Protein AF-A0A2J7PLN7-F1 (afdb_monomer)

Organism: NCBI:txid105785

Foldseek 3Di:
DDDDDDDDDDDDDPPPPPDPPDPDQFKKKKKWKADPVGTDDIDIDGRPDDPDPVVVVVVVVVVCVVVVNPPHIDIDIDID

Solvent-accessible surface area (backbone atoms only — not comparable to full-atom values): 5368 Å² total; per-residue (Å²): 143,81,89,84,82,86,90,87,80,84,85,79,71,86,68,81,74,75,74,78,83,73,85,60,88,74,39,35,39,36,43,36,32,28,44,99,92,40,82,75,48,73,47,79,42,60,52,90,65,80,88,43,72,69,57,54,50,53,53,51,52,53,48,37,67,73,55,73,66,69,87,76,53,54,76,46,80,47,78,89

InterPro domains:
  IPR001888 Transposase, type 1 [PF01359] (2-67)
  IPR036397 Ribonuclease H superfamily [G3DSA:3.30.420.10] (1-80)

Nearest PDB structures (foldseek):
  3v6k-assembly2_J  TM=3.567E-01  e=6.906E+00  Saccharolobus solfataricus P2
  6b43-assembly1_8  TM=3.541E-01  e=5.040E+00  Human gammaherpesvirus 8
  6ppd-assembly1_5  TM=3.256E-01  e=9.464E+00  Human herpesvirus 8 strain GK18

Secondary structure (DSSP, 8-state):
---------S--------------TTPPEEEEEEETTEEEEEEEEPTT----HHHHHHHHHHHHHHHTT---PEEEEEE-

Mean predicted aligned error: 13.97 Å

Sequence (80 aa):
MKMQSSEWGTASPPQPKKSRLVRSKDKVMLLAFFDIDGLVHHEFIPPGQTVTGHFYMQVLQRLRNATGGRDSGFCIMIMH

Structure (mmCIF, N/CA/C/O backbone):
data_AF-A0A2J7PLN7-F1
#
_entry.id   AF-A0A2J7PLN7-F1
#
loop_
_atom_site.group_PDB
_atom_site.id
_atom_site.type_symbol
_atom_site.label_atom_id
_atom_site.label_alt_id
_atom_site.label_comp_id
_atom_site.label_asym_id
_atom_site.label_entity_id
_atom_site.label_seq_id
_atom_site.pdbx_PDB_ins_code
_atom_site.Cartn_x
_atom_site.Cartn_y
_atom_site.Cartn_z
_atom_site.occupancy
_atom_site.B_iso_or_equiv
_atom_site.auth_seq_id
_atom_site.auth_comp_id
_atom_site.auth_asym_id
_atom_site.auth_atom_id
_atom_site.pdbx_PDB_model_num
ATOM 1 N N . MET A 1 1 ? -33.422 3.057 -25.282 1.00 40.81 1 MET A N 1
ATOM 2 C CA . MET A 1 1 ? -32.373 4.052 -24.967 1.00 40.81 1 MET A CA 1
ATOM 3 C C . MET A 1 1 ? -33.044 5.338 -24.520 1.00 40.81 1 MET A C 1
ATOM 5 O O . MET A 1 1 ? -33.727 5.956 -25.324 1.00 40.81 1 MET A O 1
ATOM 9 N N . LYS A 1 2 ? -32.917 5.712 -23.245 1.00 39.44 2 LYS A N 1
ATOM 10 C CA . LYS A 1 2 ? -33.336 7.030 -22.757 1.00 39.44 2 LYS A CA 1
ATOM 11 C C . LYS A 1 2 ? -32.343 7.470 -21.688 1.00 39.44 2 LYS A C 1
ATOM 13 O O . LYS A 1 2 ? -32.373 6.993 -20.562 1.00 39.44 2 LYS A O 1
ATOM 18 N N . M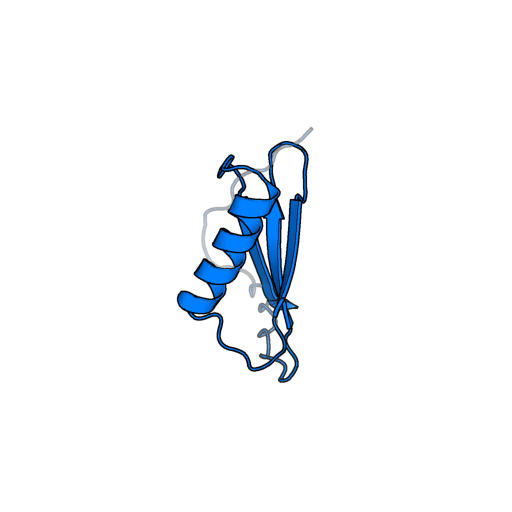ET A 1 3 ? -31.412 8.313 -22.114 1.00 52.91 3 MET A N 1
ATOM 19 C CA . MET A 1 3 ? -30.496 9.040 -21.250 1.00 52.91 3 MET A CA 1
ATOM 20 C C . MET A 1 3 ? -31.301 10.164 -20.596 1.00 52.91 3 MET A C 1
ATOM 22 O O . MET A 1 3 ? -31.792 11.050 -21.292 1.00 52.91 3 MET A O 1
ATOM 26 N N . GLN A 1 4 ? -31.491 10.100 -19.280 1.00 51.34 4 GLN A N 1
ATOM 27 C CA . GLN A 1 4 ? -32.012 11.217 -18.493 1.00 51.34 4 GLN A CA 1
ATOM 28 C C . GLN A 1 4 ? -30.898 11.682 -17.567 1.00 51.34 4 GLN A C 1
ATOM 30 O O . GLN A 1 4 ? -30.689 11.159 -16.478 1.00 51.34 4 GLN A O 1
ATOM 35 N N . SER A 1 5 ? -30.128 12.628 -18.094 1.00 63.78 5 SER A N 1
ATOM 36 C CA . SER A 1 5 ? -29.250 13.490 -17.321 1.00 63.78 5 SER A CA 1
ATOM 37 C C . SER A 1 5 ? -30.014 14.762 -16.956 1.00 63.78 5 SER A C 1
ATOM 39 O O . SER A 1 5 ? -30.715 15.314 -17.803 1.00 63.78 5 SER A O 1
ATOM 41 N N . SER A 1 6 ? -29.741 15.236 -15.737 1.00 59.56 6 SER A N 1
ATOM 42 C CA . SER A 1 6 ? -30.017 16.554 -15.149 1.00 59.56 6 SER A CA 1
ATOM 43 C C . SER A 1 6 ? -31.319 16.707 -14.366 1.00 59.56 6 SER A C 1
ATOM 45 O O . SER A 1 6 ? -32.379 16.948 -14.929 1.00 59.56 6 SER A O 1
ATOM 47 N N . GLU A 1 7 ? -31.175 16.739 -13.041 1.00 57.38 7 GLU A N 1
ATOM 48 C CA . GLU A 1 7 ? -32.049 17.527 -12.175 1.00 57.38 7 GLU A CA 1
ATOM 49 C C . GLU A 1 7 ? -31.187 18.559 -11.434 1.00 57.38 7 GLU A C 1
ATOM 51 O O . GLU A 1 7 ? -30.485 18.248 -10.473 1.00 57.38 7 GLU A O 1
ATOM 56 N N . TRP A 1 8 ? -31.211 19.800 -11.922 1.00 52.16 8 TRP A N 1
ATOM 57 C CA . TRP A 1 8 ? -30.797 20.983 -11.170 1.00 52.16 8 TRP A CA 1
ATOM 58 C C . TRP A 1 8 ? -32.069 21.777 -10.856 1.00 52.16 8 TRP A C 1
ATOM 60 O O . TRP A 1 8 ? -32.663 22.343 -11.770 1.00 52.16 8 TRP A O 1
ATOM 70 N N . GLY A 1 9 ? -32.495 21.821 -9.586 1.00 51.88 9 GLY A N 1
ATOM 71 C CA . GLY A 1 9 ? -33.589 22.705 -9.158 1.00 51.88 9 GLY A CA 1
ATOM 72 C C . GLY A 1 9 ? -34.366 22.271 -7.909 1.00 51.88 9 GLY A C 1
ATOM 73 O O . GLY A 1 9 ? -35.302 21.498 -8.011 1.00 51.88 9 GLY A O 1
ATOM 74 N N . THR A 1 10 ? -33.980 22.853 -6.768 1.00 51.44 10 TH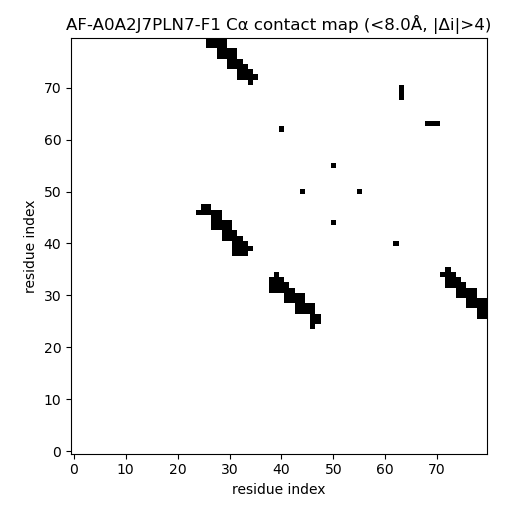R A N 1
ATOM 75 C CA . THR A 1 10 ? -34.794 23.306 -5.612 1.00 51.44 10 THR A CA 1
ATOM 76 C C . THR A 1 10 ? -35.747 22.336 -4.875 1.00 51.44 10 THR A C 1
ATOM 78 O O . THR A 1 10 ? -36.693 21.800 -5.431 1.00 51.44 10 THR A O 1
ATOM 81 N N . ALA A 1 11 ? -35.549 22.268 -3.545 1.00 54.25 11 ALA A N 1
ATOM 82 C CA . ALA A 1 11 ? -36.314 21.537 -2.517 1.00 54.25 11 ALA A CA 1
ATOM 83 C C . ALA A 1 11 ? -36.203 19.999 -2.574 1.00 54.25 11 ALA A C 1
ATOM 85 O O . ALA A 1 11 ? -37.140 19.280 -2.903 1.00 54.25 11 ALA A O 1
ATOM 86 N N . SER A 1 12 ? -35.021 19.497 -2.200 1.00 60.94 12 SER A N 1
ATOM 87 C CA . SER A 1 12 ? -34.716 18.063 -2.145 1.00 60.94 12 SER A CA 1
ATOM 88 C C . SER A 1 12 ? -35.665 17.292 -1.202 1.00 60.94 12 SER A C 1
ATOM 90 O O . SER A 1 12 ? -35.818 17.709 -0.049 1.00 60.94 12 SER A O 1
ATOM 92 N N . PRO A 1 1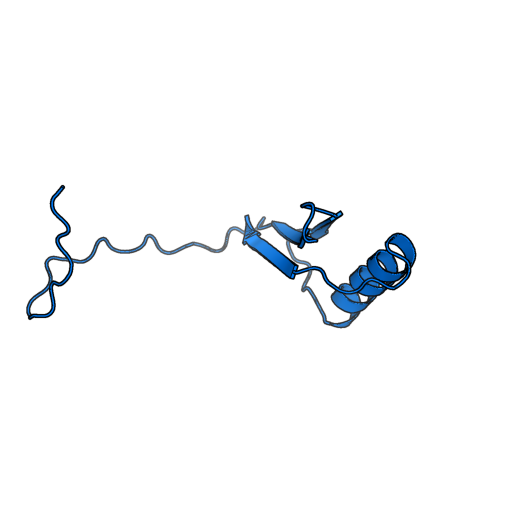3 ? -36.201 16.116 -1.600 1.00 65.94 13 PRO A N 1
ATOM 93 C CA . PRO A 1 13 ? -36.695 15.108 -0.652 1.00 65.94 13 PRO A CA 1
ATOM 94 C C . PRO A 1 13 ? -35.579 14.746 0.346 1.00 65.94 13 PRO A C 1
ATOM 96 O O . PRO A 1 13 ? -34.404 14.945 0.004 1.00 65.94 13 PRO A O 1
ATOM 99 N N . PRO A 1 14 ? -35.886 14.262 1.574 1.00 63.25 14 PRO A N 1
ATOM 100 C CA . PRO A 1 14 ? -34.862 13.996 2.579 1.00 63.25 14 PRO A CA 1
ATOM 101 C C . PRO A 1 14 ? -33.821 13.064 1.971 1.00 63.25 14 PRO A C 1
ATOM 103 O O . PRO A 1 14 ? -34.108 11.901 1.685 1.00 63.25 14 PRO A O 1
ATOM 106 N N . GLN A 1 15 ? -32.627 13.607 1.716 1.00 68.31 15 GLN A N 1
ATOM 107 C CA . GLN A 1 15 ? -31.533 12.834 1.153 1.00 68.31 15 GLN A CA 1
ATOM 108 C C . GLN A 1 15 ? -31.357 11.589 2.025 1.00 68.31 15 GLN A C 1
ATOM 110 O O . GLN A 1 15 ? -31.388 11.724 3.256 1.00 68.31 15 GLN A O 1
ATOM 115 N N . PRO A 1 16 ? -31.175 10.393 1.434 1.00 66.44 16 PRO A N 1
ATOM 116 C CA . PRO A 1 16 ? -30.865 9.205 2.206 1.00 66.44 16 PRO A CA 1
ATOM 117 C C . PRO A 1 16 ? -29.673 9.541 3.094 1.00 66.44 16 PRO A C 1
ATOM 119 O O . PRO A 1 16 ? -28.575 9.854 2.625 1.00 66.44 16 PRO A O 1
ATOM 122 N N . LYS A 1 17 ? -29.945 9.591 4.398 1.00 68.81 17 LYS A N 1
ATOM 123 C CA . LYS A 1 17 ? -28.985 10.019 5.402 1.00 68.81 17 LYS A CA 1
ATOM 124 C C . LYS A 1 17 ? -27.871 8.990 5.353 1.00 68.81 17 LYS A C 1
ATOM 126 O O . LYS A 1 17 ? -28.076 7.861 5.792 1.00 68.81 17 LYS A O 1
ATOM 131 N N . LYS A 1 18 ? -26.727 9.354 4.759 1.00 68.75 18 LYS A N 1
ATOM 132 C CA . LYS A 1 18 ? -25.540 8.495 4.735 1.00 68.75 18 LYS A CA 1
ATOM 133 C C . LYS A 1 18 ? -25.348 7.984 6.156 1.00 68.75 18 LYS A C 1
ATOM 135 O O . LYS A 1 18 ? -25.210 8.788 7.083 1.00 68.75 18 LYS A O 1
ATOM 140 N N . SER A 1 19 ? -25.425 6.668 6.339 1.00 65.06 19 SER A N 1
ATOM 141 C CA . SER A 1 19 ? -25.16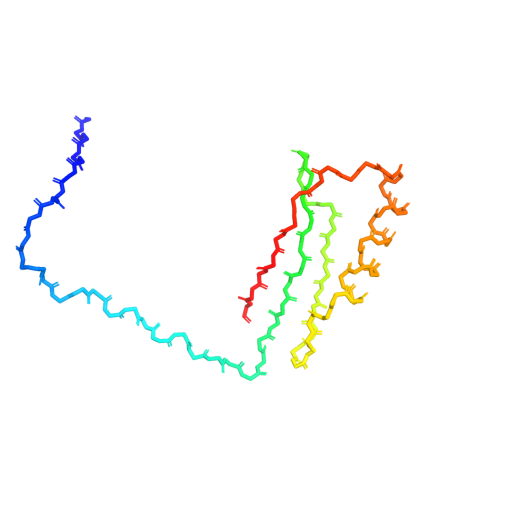3 6.056 7.634 1.00 65.06 19 SER A CA 1
ATOM 142 C C . SER A 1 19 ? -23.800 6.554 8.086 1.00 65.06 19 SER A C 1
ATOM 144 O O . SER A 1 19 ? -22.822 6.458 7.339 1.00 65.06 19 SER A O 1
ATOM 146 N N . ARG A 1 20 ? -23.738 7.151 9.276 1.00 72.25 20 ARG A N 1
ATOM 147 C CA . ARG A 1 20 ? -22.475 7.629 9.830 1.00 72.25 20 ARG A CA 1
ATOM 148 C C . ARG A 1 20 ? -21.539 6.429 9.920 1.00 72.25 20 ARG A C 1
ATOM 150 O O . ARG A 1 20 ? -21.806 5.525 10.705 1.00 72.25 20 ARG A O 1
ATOM 157 N N . LEU A 1 21 ? -20.469 6.421 9.123 1.00 68.69 21 LEU A N 1
ATOM 158 C CA . LEU A 1 21 ? -19.425 5.408 9.221 1.00 68.69 21 LEU A CA 1
ATOM 159 C C . LEU A 1 21 ? -18.779 5.553 10.600 1.00 68.69 21 LEU A C 1
ATOM 161 O O . LEU A 1 21 ? -17.972 6.455 10.834 1.00 68.69 21 LEU A O 1
ATOM 165 N N . VAL A 1 22 ? -19.191 4.707 11.539 1.00 64.06 22 VAL A N 1
ATOM 166 C CA . VAL A 1 22 ? -18.557 4.629 12.851 1.00 64.06 22 VAL A CA 1
ATOM 167 C C . VAL A 1 22 ? -17.164 4.047 12.630 1.00 64.06 22 VAL A C 1
ATOM 169 O O . VAL A 1 22 ? -16.985 3.073 11.899 1.00 64.06 22 VAL A O 1
ATOM 172 N N . ARG A 1 23 ? -16.145 4.689 13.204 1.00 60.12 23 ARG A N 1
ATOM 173 C CA . ARG A 1 23 ? -14.792 4.136 13.198 1.00 60.12 23 ARG A CA 1
ATOM 174 C C . ARG A 1 23 ? -14.785 2.930 14.138 1.00 60.12 23 ARG A C 1
ATOM 176 O O . ARG A 1 23 ? -14.752 3.112 15.349 1.00 60.12 23 ARG A O 1
ATOM 183 N N . SER A 1 24 ? -14.890 1.724 13.583 1.00 65.38 24 SER A N 1
ATOM 184 C CA . SER A 1 24 ? -14.677 0.478 14.323 1.00 65.38 24 SER A CA 1
ATOM 185 C C . SER A 1 24 ? -13.260 0.460 14.903 1.00 65.38 24 SER A C 1
ATOM 187 O O . SER A 1 24 ? -12.329 0.978 14.284 1.00 65.38 24 SER A O 1
ATOM 189 N N . LYS A 1 25 ? -13.101 -0.107 16.101 1.00 65.12 25 LYS A N 1
ATOM 190 C CA . LYS A 1 25 ? -11.816 -0.162 16.818 1.00 65.12 25 LYS A CA 1
ATOM 191 C C . LYS A 1 25 ? -10.788 -1.065 16.112 1.00 65.12 25 LYS A C 1
ATOM 193 O O . LYS A 1 25 ? -9.593 -0.872 16.288 1.00 65.12 25 LYS A O 1
ATOM 198 N N . ASP A 1 26 ? -11.270 -1.951 15.243 1.00 69.88 26 ASP A N 1
ATOM 199 C CA . ASP A 1 26 ? -10.509 -3.003 14.561 1.00 69.88 26 ASP A CA 1
ATOM 200 C C . ASP A 1 26 ? -10.377 -2.762 13.048 1.00 69.88 26 ASP A C 1
ATOM 202 O O . ASP A 1 26 ? -10.309 -3.706 12.264 1.00 69.88 26 ASP A O 1
ATOM 206 N N . LYS A 1 27 ? -10.389 -1.496 12.609 1.00 73.50 27 LYS A N 1
ATOM 207 C CA . LYS A 1 27 ? -10.224 -1.178 11.184 1.00 73.50 27 LYS A CA 1
ATOM 208 C C . LYS A 1 27 ? -8.832 -1.556 10.694 1.00 73.50 27 LYS A C 1
ATOM 210 O O . LYS A 1 27 ? -7.838 -1.048 11.215 1.00 73.50 27 LYS A O 1
ATOM 215 N N . VAL A 1 28 ? -8.781 -2.389 9.660 1.00 81.50 28 VAL A N 1
ATOM 216 C CA . VAL A 1 28 ? -7.539 -2.780 8.983 1.00 81.50 28 VAL A CA 1
ATOM 217 C C . VAL A 1 28 ? -7.366 -1.892 7.755 1.00 81.50 28 VAL A C 1
ATOM 219 O O . VAL A 1 28 ? -8.319 -1.640 7.013 1.00 81.50 28 VAL A O 1
ATOM 222 N N . MET A 1 29 ? -6.147 -1.403 7.537 1.00 86.00 29 MET A N 1
ATOM 223 C CA . MET A 1 29 ? -5.792 -0.685 6.315 1.00 86.00 29 MET A CA 1
ATOM 224 C C . MET A 1 29 ? -5.087 -1.645 5.358 1.00 86.00 29 MET A C 1
ATOM 226 O O . MET A 1 29 ? -4.127 -2.302 5.738 1.00 86.00 29 MET A O 1
ATOM 230 N N . LEU A 1 30 ? -5.543 -1.717 4.115 1.00 87.62 30 LEU A N 1
ATOM 231 C CA . LEU A 1 30 ? -4.869 -2.432 3.039 1.00 87.62 30 LEU A CA 1
ATOM 232 C C . LEU A 1 30 ? -4.179 -1.418 2.134 1.00 87.62 30 LEU A C 1
ATOM 234 O O . LEU A 1 30 ? -4.833 -0.539 1.567 1.00 87.62 30 LEU A O 1
ATOM 238 N N . LEU A 1 31 ? -2.869 -1.566 1.985 1.00 87.50 31 LEU A N 1
ATOM 239 C CA . LEU A 1 31 ? -2.074 -0.841 1.010 1.00 87.50 31 LEU A CA 1
ATOM 240 C C . LEU A 1 31 ? -1.892 -1.728 -0.220 1.00 87.50 31 LEU A C 1
ATOM 242 O O . LEU A 1 31 ? -1.315 -2.801 -0.094 1.00 87.50 31 LEU A O 1
ATOM 246 N N . ALA A 1 32 ? -2.383 -1.315 -1.386 1.00 86.94 32 ALA A N 1
ATOM 247 C CA . ALA A 1 32 ? -2.332 -2.105 -2.616 1.00 86.94 32 ALA A CA 1
ATOM 248 C C . ALA A 1 32 ? -1.711 -1.307 -3.771 1.00 86.94 32 ALA A C 1
ATOM 250 O O . ALA A 1 32 ? -2.116 -0.176 -4.030 1.00 86.94 32 ALA A O 1
ATOM 251 N N . PHE A 1 33 ? -0.758 -1.905 -4.485 1.00 85.81 33 PHE A N 1
ATOM 252 C CA . PHE A 1 33 ? -0.085 -1.336 -5.652 1.00 85.81 33 PHE A CA 1
ATOM 253 C C . PHE A 1 33 ? -0.514 -2.068 -6.915 1.00 85.81 33 PHE A C 1
ATOM 255 O O . PHE A 1 33 ? -0.376 -3.289 -6.998 1.00 85.81 33 PHE A O 1
ATOM 262 N N . PHE A 1 34 ? -0.983 -1.314 -7.903 1.00 81.56 34 PHE A N 1
ATOM 263 C CA . PHE A 1 34 ? -1.416 -1.825 -9.198 1.00 81.56 34 PHE A CA 1
ATOM 264 C C . PHE A 1 34 ? -0.510 -1.293 -10.302 1.00 81.56 34 PHE A C 1
ATOM 266 O O . PHE A 1 34 ? -0.255 -0.095 -10.341 1.00 81.56 34 PHE A O 1
ATOM 273 N N . ASP A 1 35 ? -0.065 -2.157 -11.200 1.00 81.25 35 ASP A N 1
ATOM 274 C CA . ASP A 1 35 ? 0.555 -1.784 -12.472 1.00 81.25 35 ASP A CA 1
ATOM 275 C C . ASP A 1 35 ? -0.478 -1.940 -13.608 1.00 81.25 35 ASP A C 1
ATOM 277 O O . ASP A 1 35 ? -1.641 -2.270 -13.343 1.00 81.25 35 ASP A O 1
ATOM 281 N N . ILE A 1 36 ? -0.098 -1.688 -14.864 1.00 80.31 36 ILE A N 1
ATOM 282 C CA . ILE A 1 36 ? -1.016 -1.798 -16.009 1.00 80.31 36 ILE A CA 1
ATOM 283 C C . ILE A 1 36 ? -1.571 -3.221 -16.165 1.00 80.31 36 ILE A C 1
ATOM 285 O O . ILE A 1 36 ? -2.707 -3.394 -16.604 1.00 80.31 36 ILE A O 1
ATOM 289 N N . ASP A 1 37 ? -0.801 -4.217 -15.725 1.00 82.00 37 ASP A N 1
ATOM 290 C CA . ASP A 1 37 ? -1.166 -5.634 -15.775 1.00 82.00 37 ASP A CA 1
ATOM 291 C C . ASP A 1 37 ? -2.001 -6.103 -14.563 1.00 82.00 37 ASP A C 1
ATOM 293 O O . ASP A 1 37 ? -2.527 -7.217 -14.572 1.00 82.00 37 ASP A O 1
ATOM 297 N N . GLY A 1 38 ? -2.157 -5.278 -13.516 1.00 82.06 38 GLY A N 1
ATOM 298 C CA . GLY A 1 38 ? -2.972 -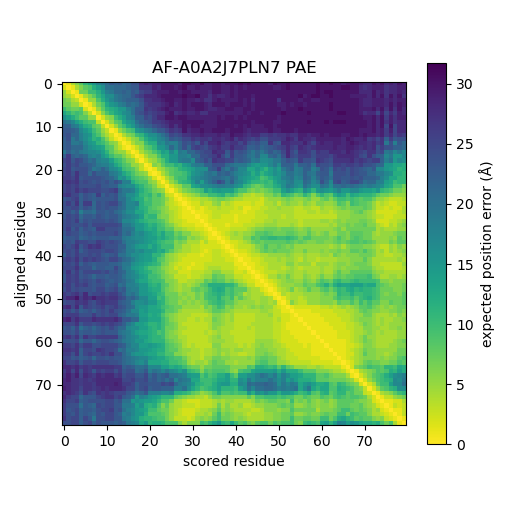5.600 -12.336 1.00 82.06 38 GLY A CA 1
ATOM 299 C C . GLY A 1 38 ? -2.265 -5.418 -10.988 1.00 82.06 38 GLY A C 1
ATOM 300 O O . GLY A 1 38 ? -1.337 -4.629 -10.855 1.00 82.06 38 GLY A O 1
ATOM 301 N N . LEU A 1 39 ? -2.744 -6.112 -9.946 1.00 84.75 39 LEU A N 1
ATOM 302 C CA . LEU A 1 39 ? -2.231 -5.989 -8.573 1.00 84.75 39 LEU A CA 1
ATOM 303 C C . LEU A 1 39 ? -0.820 -6.587 -8.455 1.00 84.75 39 LEU A C 1
ATOM 305 O O . LEU A 1 39 ? -0.649 -7.799 -8.558 1.00 84.75 39 LEU A O 1
ATOM 309 N N . VAL A 1 40 ? 0.172 -5.748 -8.168 1.00 83.00 40 VAL A N 1
ATOM 310 C CA . VAL A 1 40 ? 1.583 -6.142 -8.023 1.00 83.00 40 VAL A CA 1
ATOM 311 C C . VAL A 1 40 ? 1.933 -6.472 -6.579 1.00 83.00 40 VAL A C 1
ATOM 313 O O . VAL A 1 40 ? 2.645 -7.436 -6.307 1.00 83.00 40 VAL A O 1
ATOM 316 N N . HIS A 1 41 ? 1.457 -5.666 -5.632 1.00 83.19 41 HIS A N 1
ATOM 317 C CA . HIS A 1 41 ? 1.843 -5.801 -4.232 1.00 83.19 41 HIS A CA 1
ATOM 318 C C . HIS A 1 41 ? 0.708 -5.377 -3.312 1.00 83.19 41 HIS A C 1
ATOM 320 O O . HIS A 1 41 ? -0.018 -4.434 -3.617 1.00 83.19 41 HIS A O 1
ATOM 326 N N . HIS A 1 42 ? 0.564 -6.053 -2.176 1.00 85.88 42 HIS A N 1
ATOM 327 C CA . HIS A 1 42 ? -0.371 -5.643 -1.143 1.00 85.88 42 HIS A CA 1
ATOM 328 C C . HIS A 1 42 ? 0.204 -5.896 0.251 1.00 85.88 42 HIS A C 1
ATOM 330 O O . HIS A 1 42 ? 0.848 -6.918 0.482 1.00 85.88 42 HIS A O 1
ATOM 336 N N . GLU A 1 43 ? -0.045 -4.976 1.178 1.00 86.00 43 GLU A N 1
ATOM 337 C CA . GLU A 1 43 ? 0.388 -5.081 2.569 1.00 86.00 43 GLU A CA 1
ATOM 338 C C . GLU A 1 43 ? -0.770 -4.706 3.505 1.00 86.00 43 GLU A C 1
ATOM 340 O O . GLU A 1 43 ? -1.427 -3.675 3.331 1.00 86.00 43 GLU A O 1
ATOM 345 N N . PHE A 1 44 ? -1.041 -5.565 4.491 1.00 86.06 44 PHE A N 1
ATOM 346 C CA . PHE A 1 44 ? -2.044 -5.311 5.522 1.00 86.06 44 PHE A CA 1
ATOM 347 C C . PHE A 1 44 ? -1.402 -4.569 6.687 1.00 86.06 44 PHE A C 1
ATOM 349 O O . PHE A 1 44 ? -0.472 -5.061 7.323 1.00 86.06 44 PHE A O 1
ATOM 356 N N . ILE A 1 45 ? -1.938 -3.397 6.988 1.00 84.31 45 ILE A N 1
ATOM 357 C CA . ILE A 1 45 ? -1.529 -2.579 8.116 1.00 84.31 45 ILE A CA 1
ATOM 358 C C . ILE A 1 45 ? -2.445 -2.920 9.298 1.00 84.31 45 ILE A C 1
ATOM 360 O O . ILE A 1 45 ? -3.667 -2.731 9.203 1.00 84.31 45 ILE A O 1
ATOM 364 N N . PRO A 1 46 ? -1.884 -3.424 10.409 1.00 82.69 46 PRO A N 1
ATOM 365 C CA . PRO A 1 46 ? -2.658 -3.803 11.577 1.00 82.69 46 PRO A CA 1
ATOM 366 C C . PRO A 1 46 ? -3.422 -2.611 12.179 1.00 82.69 46 PRO A C 1
ATOM 368 O O . PRO A 1 46 ? -2.976 -1.458 12.097 1.00 82.69 46 PRO A O 1
ATOM 371 N N . PRO A 1 47 ? -4.574 -2.878 12.820 1.00 77.62 47 PRO A N 1
ATOM 372 C CA . PRO A 1 47 ? -5.393 -1.843 13.432 1.00 77.62 47 PRO A CA 1
ATOM 373 C C . PRO A 1 47 ? -4.609 -1.123 14.534 1.00 77.62 47 PRO A C 1
ATOM 375 O O . PRO A 1 47 ? -3.928 -1.742 15.350 1.00 77.62 47 PRO A O 1
ATOM 378 N N . GLY A 1 48 ? -4.702 0.206 14.556 1.00 76.25 48 GLY A N 1
ATOM 379 C CA . GLY A 1 48 ? -4.003 1.048 15.534 1.00 76.25 48 GLY A CA 1
ATOM 380 C C . GLY A 1 48 ? -2.588 1.472 15.133 1.00 76.25 48 GLY A C 1
ATOM 38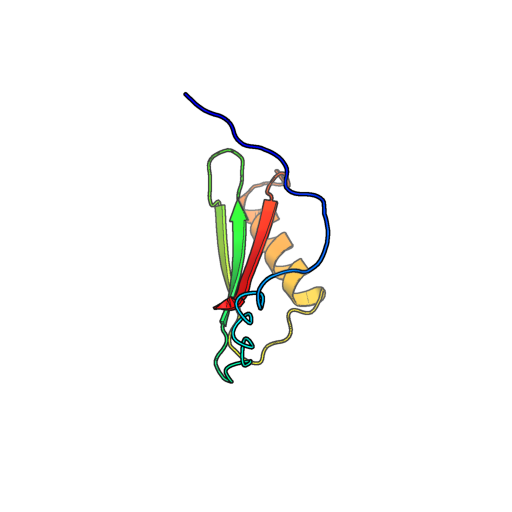1 O O . GLY A 1 48 ? -1.987 2.274 15.847 1.00 76.25 48 GLY A O 1
ATOM 382 N N . GLN A 1 49 ? -2.068 1.014 13.988 1.00 74.94 49 GLN A N 1
ATOM 383 C CA . GLN A 1 49 ? -0.822 1.537 13.431 1.00 74.94 49 GLN A CA 1
ATOM 384 C C . GLN A 1 49 ? -1.095 2.752 12.534 1.00 74.94 49 GLN A C 1
ATOM 386 O O . GLN A 1 49 ? -1.873 2.692 11.581 1.00 74.94 49 GLN A O 1
ATOM 391 N N . THR A 1 50 ? -0.435 3.873 12.822 1.00 74.88 50 THR A N 1
ATOM 392 C CA . THR A 1 50 ? -0.451 5.044 11.940 1.00 74.88 50 THR A CA 1
ATOM 393 C C . THR A 1 50 ? 0.479 4.790 10.758 1.00 74.88 50 THR A C 1
ATOM 395 O O . THR A 1 50 ? 1.669 4.535 10.951 1.00 74.88 50 THR A O 1
ATOM 398 N N . VAL A 1 51 ? -0.044 4.897 9.534 1.00 75.06 51 VAL A N 1
ATOM 399 C CA . VAL A 1 51 ? 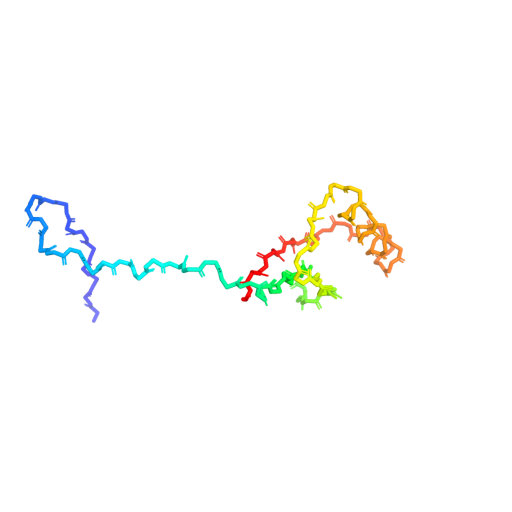0.769 4.891 8.308 1.00 75.06 51 VAL A CA 1
ATOM 400 C C . VAL A 1 51 ? 1.562 6.194 8.256 1.00 75.06 51 VAL A C 1
ATOM 402 O O . VAL A 1 51 ? 1.123 7.206 7.716 1.00 75.06 51 VAL A O 1
ATOM 405 N N . THR A 1 52 ? 2.724 6.192 8.895 1.00 83.50 52 THR A N 1
ATOM 406 C CA . THR A 1 52 ? 3.678 7.302 8.846 1.00 83.50 52 THR A CA 1
ATOM 407 C C . THR A 1 52 ? 4.429 7.269 7.515 1.00 83.50 52 THR A C 1
ATOM 409 O O . THR A 1 52 ? 4.630 6.200 6.938 1.00 83.50 52 THR A O 1
ATOM 412 N N . GLY A 1 53 ? 4.927 8.418 7.046 1.00 82.62 53 GLY A N 1
ATOM 413 C CA . GLY A 1 53 ? 5.726 8.491 5.815 1.00 82.62 53 GLY A CA 1
ATOM 414 C C . GLY A 1 53 ? 6.894 7.496 5.781 1.00 82.62 53 GLY A C 1
ATOM 415 O O . GLY A 1 53 ? 7.156 6.900 4.747 1.00 82.62 53 GLY A O 1
ATOM 416 N N . HIS A 1 54 ? 7.534 7.225 6.923 1.00 85.62 54 HIS A N 1
ATOM 417 C CA . HIS A 1 54 ? 8.605 6.228 7.022 1.00 85.62 54 HIS A CA 1
ATOM 418 C C . HIS A 1 54 ? 8.142 4.798 6.692 1.00 85.62 54 HIS A C 1
ATOM 420 O O . HIS A 1 54 ? 8.847 4.069 6.003 1.00 85.62 54 HIS A O 1
ATOM 426 N N . PHE A 1 55 ? 6.943 4.411 7.138 1.00 83.81 55 PHE A N 1
ATOM 427 C CA . PHE A 1 55 ? 6.355 3.113 6.804 1.00 83.81 55 PHE A CA 1
ATOM 428 C C . PHE A 1 55 ? 6.092 3.021 5.298 1.00 83.81 55 PHE A C 1
ATOM 430 O O . PHE A 1 55 ? 6.509 2.068 4.648 1.00 83.81 55 PHE A O 1
ATOM 437 N N . TYR A 1 56 ? 5.498 4.068 4.720 1.00 82.06 56 TYR A N 1
ATOM 438 C CA . TYR A 1 56 ? 5.246 4.130 3.281 1.00 82.06 56 TYR A CA 1
ATOM 439 C C . TYR A 1 56 ? 6.542 4.037 2.456 1.00 82.06 56 TYR A C 1
ATOM 441 O O . TYR A 1 56 ? 6.608 3.286 1.487 1.00 82.06 56 TYR A O 1
ATOM 449 N N . MET A 1 57 ? 7.610 4.719 2.885 1.00 85.38 57 MET A N 1
ATOM 450 C CA . MET A 1 57 ? 8.929 4.640 2.245 1.00 85.38 57 MET A CA 1
ATOM 451 C C . MET A 1 57 ? 9.520 3.227 2.288 1.00 85.38 57 MET A C 1
ATOM 453 O O . MET A 1 57 ? 10.100 2.784 1.299 1.00 85.38 57 MET A O 1
ATOM 457 N N . GLN A 1 58 ? 9.365 2.503 3.400 1.00 86.94 58 GLN A N 1
ATOM 458 C CA . GLN A 1 58 ? 9.827 1.115 3.499 1.00 86.94 58 GLN A CA 1
ATOM 459 C C . GLN A 1 58 ? 9.092 0.203 2.514 1.00 86.94 58 GLN A C 1
ATOM 461 O O . GLN A 1 58 ? 9.728 -0.624 1.857 1.00 86.94 58 GLN A O 1
ATOM 466 N N . VAL A 1 59 ? 7.777 0.379 2.362 1.00 84.19 59 VAL A N 1
ATOM 467 C CA . VAL A 1 59 ? 6.992 -0.389 1.386 1.00 84.19 59 VAL A CA 1
ATOM 468 C C . VAL A 1 59 ? 7.419 -0.049 -0.045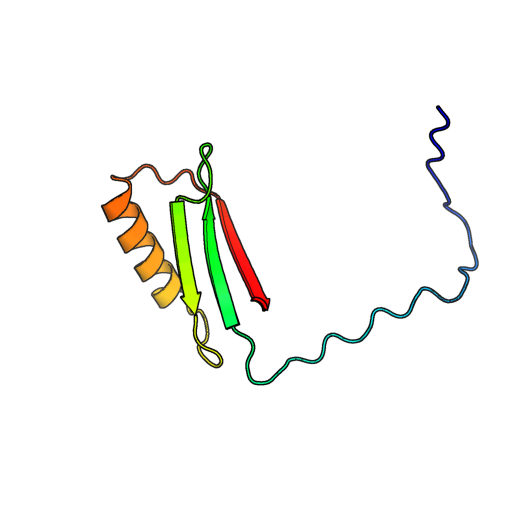 1.00 84.19 59 VAL A C 1
ATOM 470 O O . VAL A 1 59 ? 7.657 -0.954 -0.843 1.00 84.19 59 VAL A O 1
ATOM 473 N N . LEU A 1 60 ? 7.623 1.234 -0.359 1.00 83.50 60 LEU A N 1
ATOM 474 C CA . LEU A 1 60 ? 8.123 1.657 -1.671 1.00 83.50 60 LEU A CA 1
ATOM 475 C C . LEU A 1 60 ? 9.519 1.106 -1.982 1.00 83.50 60 LEU A C 1
ATOM 477 O O . LEU A 1 60 ? 9.781 0.722 -3.116 1.00 83.50 60 LEU A O 1
ATOM 481 N N . GLN A 1 61 ? 10.418 1.031 -0.999 1.00 86.44 61 GLN A N 1
ATOM 482 C CA . GLN A 1 61 ? 11.743 0.432 -1.193 1.00 86.44 61 GLN A CA 1
ATOM 483 C C . GLN A 1 61 ? 11.652 -1.062 -1.511 1.00 86.44 61 GLN A C 1
ATOM 485 O O . GLN A 1 61 ? 12.335 -1.539 -2.419 1.00 86.44 61 GLN A O 1
ATOM 490 N N . ARG A 1 62 ? 10.793 -1.801 -0.798 1.00 84.19 62 ARG A N 1
ATOM 491 C CA . ARG A 1 62 ? 10.539 -3.222 -1.084 1.00 84.19 62 ARG A CA 1
ATOM 492 C C . ARG A 1 62 ? 9.979 -3.404 -2.488 1.00 84.19 62 ARG A C 1
ATOM 494 O O . ARG A 1 62 ? 10.468 -4.258 -3.223 1.00 84.19 62 ARG A O 1
ATOM 501 N N . LEU A 1 63 ? 9.014 -2.567 -2.866 1.00 80.88 63 LEU A N 1
ATOM 502 C CA . LEU A 1 63 ? 8.428 -2.570 -4.201 1.00 80.88 63 LEU A CA 1
ATOM 503 C C . LEU A 1 63 ? 9.488 -2.279 -5.267 1.00 80.88 63 LEU A C 1
ATOM 505 O O . LEU A 1 63 ? 9.642 -3.054 -6.201 1.00 80.88 63 LEU A O 1
ATOM 509 N N . ARG A 1 64 ? 10.288 -1.224 -5.098 1.00 83.44 64 ARG A N 1
ATOM 510 C CA . ARG A 1 64 ? 11.359 -0.858 -6.034 1.00 83.44 64 ARG A CA 1
ATOM 511 C C . ARG A 1 64 ? 12.362 -1.993 -6.239 1.00 83.44 64 ARG A C 1
ATOM 513 O O . ARG A 1 64 ? 12.777 -2.238 -7.371 1.00 83.44 64 ARG A O 1
ATOM 520 N N . ASN A 1 65 ? 12.726 -2.691 -5.163 1.00 82.12 65 ASN A N 1
ATOM 521 C CA . ASN A 1 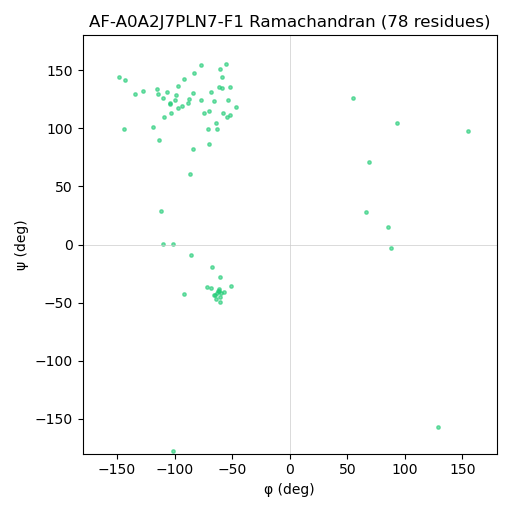65 ? 13.616 -3.849 -5.227 1.00 82.12 65 ASN A CA 1
ATOM 522 C C . ASN A 1 65 ? 12.962 -5.043 -5.937 1.00 82.12 65 ASN A C 1
ATOM 524 O O . ASN A 1 65 ? 13.643 -5.748 -6.676 1.00 82.12 65 ASN A O 1
ATOM 528 N N . ALA A 1 66 ? 11.659 -5.261 -5.743 1.00 78.19 66 ALA A N 1
ATOM 529 C CA . ALA A 1 66 ? 10.916 -6.338 -6.394 1.00 78.19 66 ALA A CA 1
ATOM 530 C C . ALA A 1 66 ? 10.682 -6.078 -7.894 1.00 78.19 66 ALA A C 1
ATOM 532 O O . ALA A 1 66 ? 10.745 -7.008 -8.695 1.00 78.19 66 ALA A O 1
ATOM 533 N N . THR A 1 67 ? 10.451 -4.820 -8.284 1.00 72.88 67 THR A N 1
ATOM 534 C CA . THR A 1 67 ? 10.077 -4.432 -9.658 1.00 72.88 67 THR A CA 1
ATOM 535 C C . THR A 1 67 ? 11.250 -3.867 -10.476 1.00 72.88 67 THR A C 1
ATOM 537 O O . THR A 1 67 ? 11.081 -3.495 -11.638 1.00 72.88 67 THR A O 1
ATOM 540 N N . GLY A 1 68 ? 12.456 -3.790 -9.900 1.00 74.06 68 GLY A N 1
ATOM 541 C CA . GLY A 1 68 ? 13.670 -3.348 -10.599 1.00 74.06 68 GLY A CA 1
ATOM 542 C C . GLY A 1 68 ? 13.660 -1.876 -11.034 1.00 74.06 68 GLY A C 1
ATOM 543 O O . GLY A 1 68 ? 14.295 -1.536 -12.029 1.00 74.06 68 GLY A O 1
ATOM 544 N N . GLY A 1 69 ? 12.935 -1.004 -10.323 1.00 67.00 69 GLY A N 1
ATOM 545 C CA . GLY A 1 69 ? 12.863 0.438 -10.619 1.00 67.00 69 GLY A CA 1
ATOM 546 C C . GLY A 1 69 ? 11.832 0.863 -11.672 1.00 67.00 69 GLY A C 1
ATOM 547 O O . GLY A 1 69 ? 11.905 1.982 -12.175 1.00 67.00 69 GLY A O 1
ATOM 548 N N . ARG A 1 70 ? 10.873 -0.003 -12.023 1.00 64.00 70 ARG A N 1
ATOM 549 C CA . ARG A 1 70 ? 9.661 0.404 -12.754 1.00 64.00 70 ARG A CA 1
ATOM 550 C C . ARG A 1 70 ? 8.623 0.930 -11.767 1.00 64.00 70 ARG A C 1
ATOM 552 O O . ARG A 1 70 ? 7.732 0.213 -11.323 1.00 64.00 70 ARG A O 1
ATOM 559 N N . ASP A 1 71 ? 8.785 2.191 -11.394 1.00 58.44 71 ASP A N 1
ATOM 560 C CA . ASP A 1 71 ? 7.925 2.882 -10.436 1.00 58.44 71 ASP A CA 1
ATOM 561 C C . ASP A 1 71 ? 6.705 3.496 -11.165 1.00 58.44 71 ASP A C 1
ATOM 563 O O . ASP A 1 71 ? 6.545 4.713 -11.214 1.00 58.44 71 ASP A O 1
ATOM 567 N N . SER A 1 72 ? 5.872 2.677 -11.817 1.00 58.25 72 SER A N 1
ATOM 568 C CA . SER A 1 72 ? 4.722 3.144 -12.627 1.00 58.25 72 SER A CA 1
ATOM 569 C C . SER A 1 72 ? 3.346 2.829 -12.031 1.00 58.25 72 SER A C 1
ATOM 571 O O . SER A 1 72 ? 2.324 3.179 -12.620 1.00 58.25 72 SER A O 1
ATOM 573 N N . GLY A 1 73 ? 3.302 2.188 -10.862 1.00 67.69 73 GLY A N 1
ATOM 574 C CA . GLY A 1 73 ? 2.057 1.693 -10.287 1.00 67.69 73 GLY A CA 1
ATOM 575 C C . GLY A 1 73 ? 1.238 2.727 -9.504 1.00 67.69 73 GLY A C 1
ATOM 576 O O . GLY A 1 73 ? 1.776 3.601 -8.824 1.00 67.69 73 GLY A O 1
ATOM 577 N N . PHE A 1 74 ? -0.088 2.587 -9.542 1.00 73.94 74 PHE A N 1
ATOM 578 C CA . PHE A 1 74 ? -1.025 3.344 -8.712 1.00 73.94 74 PHE A CA 1
ATOM 579 C C . PHE A 1 74 ? -1.178 2.678 -7.338 1.00 73.94 74 PHE A C 1
ATOM 581 O O . PHE A 1 74 ? -1.427 1.475 -7.242 1.00 73.94 74 PHE A O 1
ATOM 588 N N . CYS A 1 75 ? -1.046 3.462 -6.268 1.00 77.06 75 CYS A N 1
ATOM 589 C CA . CYS A 1 75 ? -1.204 2.990 -4.897 1.00 77.06 75 CYS A CA 1
ATOM 590 C C . CYS A 1 75 ? -2.596 3.341 -4.353 1.00 77.06 75 CYS A C 1
ATOM 592 O O . CYS A 1 75 ? -2.971 4.513 -4.305 1.00 77.06 75 CYS A O 1
ATOM 594 N N . ILE A 1 76 ? -3.339 2.337 -3.884 1.00 82.88 76 ILE A N 1
ATOM 595 C CA . ILE A 1 76 ? -4.665 2.482 -3.276 1.00 82.88 76 ILE A CA 1
ATOM 596 C C . ILE A 1 76 ? -4.588 2.088 -1.803 1.00 82.88 76 ILE A C 1
ATOM 598 O O . ILE A 1 76 ? -4.111 1.008 -1.463 1.00 82.88 76 ILE A O 1
ATOM 602 N N . MET A 1 77 ? -5.096 2.958 -0.928 1.00 82.00 77 MET A N 1
ATOM 603 C CA . MET A 1 77 ? -5.299 2.661 0.490 1.00 82.00 77 MET A CA 1
ATOM 604 C C . MET A 1 77 ? -6.779 2.388 0.747 1.00 82.00 77 MET A C 1
ATOM 606 O O . MET A 1 77 ? -7.607 3.292 0.624 1.00 82.00 77 MET A O 1
ATOM 610 N N . ILE A 1 78 ? -7.114 1.150 1.107 1.00 82.88 78 ILE A N 1
ATOM 611 C CA . ILE A 1 78 ? -8.485 0.730 1.420 1.00 82.88 78 ILE A CA 1
ATOM 612 C C . ILE A 1 78 ? -8.601 0.531 2.930 1.00 82.88 78 ILE A C 1
ATOM 614 O O . ILE A 1 78 ? -7.775 -0.141 3.535 1.00 82.88 78 ILE A O 1
ATOM 618 N N . MET A 1 79 ? -9.634 1.106 3.544 1.00 79.69 79 MET A N 1
ATOM 619 C CA . MET A 1 79 ? -9.961 0.869 4.954 1.00 79.69 79 MET A CA 1
ATOM 620 C C . MET A 1 79 ? -11.165 -0.065 5.040 1.00 79.69 79 MET A C 1
ATOM 622 O O . MET A 1 79 ? -12.228 0.301 4.531 1.00 79.69 79 MET A O 1
ATOM 626 N N . HIS A 1 80 ? -11.004 -1.220 5.686 1.00 71.19 80 HIS A N 1
ATOM 627 C CA . HIS A 1 80 ? -12.093 -2.159 5.974 1.00 71.19 80 HIS A CA 1
ATOM 628 C C . HIS A 1 80 ? -12.582 -1.983 7.417 1.00 71.19 80 HIS A C 1
ATOM 630 O O . HIS A 1 80 ? -11.726 -1.888 8.327 1.00 71.19 80 HIS A O 1
#

pLDDT: mean 73.54, std 11.84, range [39.44, 87.62]

Radius of gyration: 19.74 Å; Cα contacts (8 Å, |Δi|>4): 71; chains: 1; bounding box: 50×30×42 Å